Protein AF-A0A0G1WUD0-F1 (afdb_monomer_lite)

Radius of gyration: 15.45 Å; chains: 1; bounding box: 36×44×41 Å

Sequence (108 aa):
MLGANVSVGIAQIKIETANDLTKKDFYNPNPDDKKLPFKRMSSDNRSYLYSYLVKPKHNISFAGAFIRHVIDFWSSHIDLNERLEIIATLYHIGYGIPKKNPESDKRV

pLDDT: mean 81.91, std 16.45, range [42.09, 97.31]

Structure (mmCIF, N/CA/C/O backbone):
data_AF-A0A0G1WUD0-F1
#
_entry.id   AF-A0A0G1WUD0-F1
#
loop_
_atom_site.group_PDB
_atom_site.id
_atom_site.type_symbol
_atom_site.label_atom_id
_atom_site.label_alt_id
_atom_site.label_comp_id
_atom_site.label_asym_id
_atom_site.label_entity_id
_atom_site.label_seq_id
_atom_site.pdbx_PDB_ins_code
_atom_site.Cartn_x
_atom_site.Cartn_y
_atom_site.Cartn_z
_atom_site.occupancy
_atom_site.B_iso_or_equiv
_atom_site.auth_seq_id
_atom_site.auth_comp_id
_atom_site.auth_asym_id
_atom_site.auth_atom_id
_atom_site.pdbx_PDB_model_num
ATOM 1 N N . MET A 1 1 ? 6.722 -13.261 -14.429 1.00 52.09 1 MET A N 1
ATOM 2 C CA . MET A 1 1 ? 5.749 -12.988 -13.341 1.00 52.09 1 MET A CA 1
ATOM 3 C C . MET A 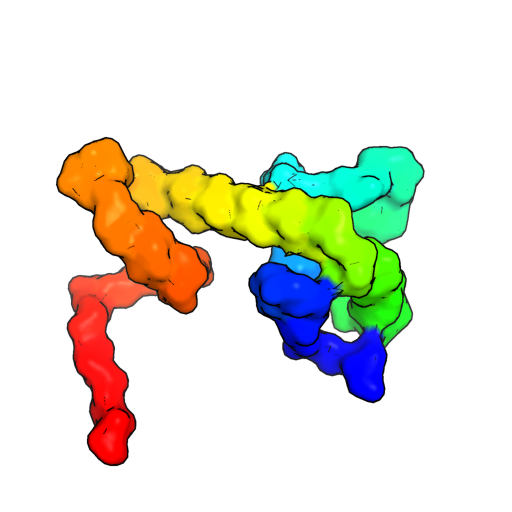1 1 ? 5.428 -11.495 -13.124 1.00 52.09 1 MET A C 1
ATOM 5 O O . MET A 1 1 ? 4.627 -11.197 -12.253 1.00 52.09 1 MET A O 1
ATOM 9 N N . LEU A 1 2 ? 5.936 -10.550 -13.935 1.00 54.34 2 LEU A N 1
ATOM 10 C CA . LEU A 1 2 ? 5.742 -9.095 -13.737 1.00 54.34 2 LEU A CA 1
ATOM 11 C C . LEU A 1 2 ? 4.381 -8.514 -14.208 1.00 54.34 2 LEU A C 1
ATOM 13 O O . LEU A 1 2 ? 4.143 -7.320 -14.066 1.00 54.34 2 LEU A O 1
ATOM 17 N N . GLY A 1 3 ? 3.470 -9.342 -14.735 1.00 56.72 3 GLY A N 1
ATOM 18 C CA . GLY A 1 3 ? 2.162 -8.898 -15.252 1.00 56.72 3 GLY A CA 1
ATOM 19 C C . GLY A 1 3 ? 0.951 -9.193 -14.356 1.00 56.72 3 GLY A C 1
ATOM 20 O O . GLY A 1 3 ? -0.143 -8.709 -14.643 1.00 56.72 3 GLY A O 1
ATOM 21 N N . ALA A 1 4 ? 1.121 -9.969 -13.281 1.00 70.94 4 ALA A N 1
ATOM 22 C CA . ALA A 1 4 ? 0.035 -10.400 -12.397 1.00 70.94 4 ALA A CA 1
ATOM 23 C C . ALA A 1 4 ? -0.006 -9.580 -11.094 1.00 70.94 4 ALA A C 1
ATOM 25 O O . ALA A 1 4 ? 1.003 -9.016 -10.673 1.00 70.94 4 ALA A O 1
ATOM 26 N N . ASN A 1 5 ? -1.173 -9.513 -10.443 1.00 82.94 5 ASN A N 1
ATOM 27 C CA . ASN A 1 5 ? -1.298 -8.931 -9.104 1.00 82.94 5 ASN A CA 1
ATOM 28 C C . ASN A 1 5 ? -0.701 -9.891 -8.060 1.00 82.94 5 ASN A C 1
ATOM 30 O O . ASN A 1 5 ? -1.396 -10.757 -7.532 1.00 82.94 5 ASN A O 1
ATOM 34 N N . VAL A 1 6 ? 0.600 -9.761 -7.814 1.00 87.38 6 VAL A N 1
ATOM 35 C CA . VAL A 1 6 ? 1.367 -10.609 -6.890 1.00 87.38 6 VAL A CA 1
ATOM 36 C C . VAL A 1 6 ? 1.679 -9.878 -5.586 1.00 87.38 6 VAL A C 1
ATOM 38 O O . VAL A 1 6 ? 1.716 -8.646 -5.555 1.00 87.38 6 VAL A O 1
ATOM 41 N N . SER A 1 7 ? 1.932 -10.644 -4.525 1.00 91.69 7 SER A N 1
ATOM 42 C CA . SER A 1 7 ? 2.519 -10.151 -3.276 1.00 91.69 7 SER A CA 1
ATOM 43 C C . SER A 1 7 ? 4.032 -10.006 -3.421 1.00 91.69 7 SER A C 1
ATOM 45 O O . SER A 1 7 ? 4.696 -10.882 -3.974 1.00 91.69 7 SER A O 1
ATOM 47 N N . VAL A 1 8 ? 4.580 -8.884 -2.955 1.00 91.94 8 VAL A N 1
ATOM 48 C CA . VAL A 1 8 ? 5.984 -8.508 -3.172 1.00 91.94 8 VAL A CA 1
ATOM 49 C C . VAL A 1 8 ? 6.650 -8.155 -1.845 1.00 91.94 8 VAL A C 1
ATOM 51 O O . VAL A 1 8 ? 6.045 -7.510 -0.987 1.00 91.94 8 VAL A O 1
ATOM 54 N N . GLY A 1 9 ? 7.925 -8.523 -1.712 1.00 90.81 9 GLY A N 1
ATOM 55 C CA . GLY A 1 9 ? 8.795 -8.109 -0.611 1.00 90.81 9 GLY A CA 1
ATOM 56 C C . GLY A 1 9 ? 8.521 -8.814 0.720 1.00 90.81 9 GLY A C 1
ATOM 57 O O . GLY A 1 9 ? 7.785 -9.796 0.796 1.00 90.81 9 GLY A O 1
ATOM 58 N N . ILE A 1 10 ? 9.160 -8.309 1.775 1.00 90.44 10 ILE A N 1
ATOM 59 C CA . ILE A 1 10 ? 9.200 -8.937 3.105 1.00 90.44 10 ILE A CA 1
ATOM 60 C C . ILE A 1 10 ? 7.807 -8.983 3.747 1.00 90.44 10 ILE A C 1
ATOM 62 O O . ILE A 1 10 ? 7.422 -9.999 4.311 1.00 90.44 10 ILE A O 1
ATOM 66 N N . ALA A 1 11 ? 7.031 -7.910 3.610 1.00 91.75 11 ALA A N 1
ATOM 67 C CA . ALA A 1 11 ? 5.681 -7.796 4.149 1.00 91.75 11 ALA A CA 1
ATOM 68 C C . ALA A 1 11 ? 4.590 -8.320 3.195 1.00 91.75 11 ALA A C 1
ATOM 70 O O . ALA A 1 11 ? 3.406 -8.171 3.485 1.00 91.75 11 ALA A O 1
ATOM 71 N N . GLN A 1 12 ? 4.968 -8.922 2.057 1.00 92.31 12 GLN A N 1
ATOM 72 C CA . GLN A 1 12 ? 4.043 -9.574 1.117 1.00 92.31 12 GLN A CA 1
ATOM 73 C C . GLN A 1 12 ? 2.893 -8.671 0.618 1.00 92.31 12 GLN A C 1
ATOM 75 O O . GLN A 1 12 ? 1.761 -9.119 0.414 1.00 92.31 12 GLN A O 1
ATOM 80 N N . ILE A 1 13 ? 3.182 -7.394 0.356 1.00 93.75 13 ILE A N 1
ATOM 81 C CA . ILE A 1 13 ? 2.190 -6.416 -0.112 1.00 93.75 13 ILE A CA 1
ATOM 82 C C . ILE A 1 13 ? 1.815 -6.680 -1.573 1.00 93.75 13 ILE A C 1
ATOM 84 O O . ILE A 1 13 ? 2.689 -6.757 -2.439 1.00 93.75 13 ILE A O 1
ATOM 88 N N . LYS A 1 14 ? 0.510 -6.782 -1.861 1.00 94.25 14 LYS A N 1
ATOM 89 C CA . LYS A 1 14 ? 0.003 -6.885 -3.237 1.00 94.25 14 LYS A CA 1
ATOM 90 C C . LYS A 1 14 ? 0.207 -5.573 -3.990 1.00 94.25 14 LYS A C 1
ATOM 92 O O . LYS A 1 14 ? -0.050 -4.496 -3.451 1.00 94.25 14 LYS A O 1
ATOM 97 N N . ILE A 1 15 ? 0.585 -5.661 -5.265 1.00 94.69 15 ILE A N 1
ATOM 98 C CA . ILE A 1 15 ? 0.806 -4.480 -6.117 1.00 94.69 15 ILE A CA 1
ATOM 99 C C . ILE A 1 15 ? -0.449 -3.595 -6.193 1.00 94.69 15 ILE A C 1
ATOM 101 O O . ILE A 1 15 ? -0.355 -2.370 -6.122 1.00 94.69 15 ILE A O 1
ATOM 105 N N . GLU A 1 16 ? -1.634 -4.197 -6.314 1.00 94.25 16 GLU A N 1
ATOM 106 C CA . GLU A 1 16 ? -2.887 -3.430 -6.364 1.00 94.25 16 GLU A CA 1
ATOM 107 C C . GLU A 1 16 ? -3.216 -2.763 -5.027 1.00 94.25 16 GLU A C 1
ATOM 109 O O . GLU A 1 16 ? -3.654 -1.615 -5.026 1.00 94.25 16 GLU A O 1
ATOM 114 N N . THR A 1 17 ? -2.923 -3.424 -3.901 1.00 94.62 17 THR A N 1
ATOM 115 C CA . THR A 1 17 ? -3.057 -2.827 -2.565 1.00 94.62 17 THR A CA 1
ATOM 116 C C . THR A 1 17 ? -2.153 -1.607 -2.421 1.00 94.62 17 THR A C 1
ATOM 118 O O . THR A 1 17 ? -2.607 -0.580 -1.933 1.00 94.62 17 THR A O 1
ATOM 121 N N . ALA A 1 18 ? -0.904 -1.676 -2.889 1.00 95.44 18 ALA A N 1
ATOM 122 C CA . ALA A 1 18 ? 0.007 -0.533 -2.855 1.00 95.44 18 ALA A CA 1
ATOM 123 C C . ALA A 1 18 ? -0.542 0.661 -3.651 1.00 95.44 18 ALA A C 1
ATOM 125 O O . ALA A 1 18 ? -0.578 1.776 -3.140 1.00 95.44 18 ALA A O 1
ATOM 126 N N . ASN A 1 19 ? -1.040 0.421 -4.869 1.00 96.19 19 ASN A N 1
ATOM 127 C CA . ASN A 1 19 ? -1.664 1.474 -5.672 1.00 96.19 19 ASN A CA 1
ATOM 128 C C . ASN A 1 19 ? -2.888 2.086 -4.973 1.00 96.19 19 ASN A C 1
ATOM 130 O O . ASN A 1 19 ? -3.077 3.297 -5.019 1.00 96.19 19 ASN A O 1
ATOM 134 N N . ASP A 1 20 ? -3.721 1.259 -4.337 1.00 95.31 20 ASP A N 1
ATOM 135 C CA . ASP A 1 20 ? -4.922 1.712 -3.632 1.00 95.31 20 ASP A CA 1
ATOM 136 C C . ASP A 1 20 ? -4.586 2.552 -2.391 1.00 95.31 20 ASP A C 1
ATOM 138 O O . ASP A 1 20 ? -5.186 3.601 -2.167 1.00 95.31 20 ASP A O 1
ATOM 142 N N . LEU A 1 21 ? -3.555 2.163 -1.637 1.00 96.12 21 LEU A N 1
ATOM 143 C CA . LEU A 1 21 ? -3.042 2.952 -0.513 1.00 96.12 21 LEU A CA 1
ATOM 144 C C . LEU A 1 21 ? -2.476 4.301 -0.966 1.00 96.12 21 LEU A C 1
ATOM 146 O O . LEU A 1 21 ? -2.680 5.302 -0.282 1.00 96.12 21 LEU A O 1
ATOM 150 N N . THR A 1 22 ? -1.811 4.349 -2.123 1.00 95.56 22 THR A N 1
ATOM 151 C CA . THR A 1 22 ? -1.350 5.613 -2.709 1.00 95.56 22 THR A CA 1
ATOM 152 C C . THR A 1 22 ? -2.513 6.475 -3.201 1.00 95.56 22 THR A C 1
ATOM 154 O O . THR A 1 22 ? -2.464 7.684 -3.031 1.00 95.56 22 THR A O 1
ATOM 157 N N . LYS A 1 23 ? -3.593 5.890 -3.746 1.00 95.12 23 LYS A N 1
ATOM 158 C CA . LYS A 1 23 ? -4.817 6.638 -4.113 1.00 95.12 23 LYS A CA 1
ATOM 159 C C . LYS A 1 23 ? -5.525 7.267 -2.925 1.00 95.12 23 LYS A C 1
ATOM 161 O O . LYS A 1 23 ? -6.165 8.298 -3.080 1.00 95.12 23 LYS A O 1
ATOM 166 N N . LYS A 1 24 ? -5.469 6.596 -1.781 1.00 94.25 24 LYS A N 1
ATOM 167 C CA . LYS A 1 24 ? -6.117 7.006 -0.537 1.00 94.25 24 LYS A CA 1
ATOM 168 C C . LYS A 1 24 ? -5.204 7.875 0.342 1.00 94.25 24 LYS A C 1
ATOM 170 O O . LYS A 1 24 ? -5.511 8.055 1.513 1.00 94.25 24 LYS A O 1
ATOM 175 N N . ASP A 1 25 ? -4.072 8.344 -0.191 1.00 94.38 25 ASP A N 1
ATOM 176 C CA . ASP A 1 25 ? -3.078 9.176 0.502 1.00 94.38 25 ASP A CA 1
ATOM 177 C C . ASP A 1 25 ? -2.513 8.582 1.810 1.00 94.38 25 ASP A C 1
ATOM 179 O O . ASP A 1 25 ? -1.964 9.293 2.650 1.00 94.38 25 ASP A O 1
ATOM 183 N N . PHE A 1 26 ? -2.561 7.253 1.977 1.00 95.50 26 PHE A N 1
ATOM 184 C CA . PHE A 1 26 ? -1.937 6.595 3.132 1.00 95.50 26 PHE A CA 1
ATOM 185 C C . PHE A 1 26 ? -0.414 6.530 3.000 1.00 95.50 26 PHE A C 1
ATOM 187 O O . PHE A 1 26 ? 0.296 6.622 4.003 1.00 95.50 26 PHE A O 1
ATOM 194 N N . TYR A 1 27 ? 0.097 6.340 1.778 1.00 96.81 27 TYR A N 1
ATOM 195 C CA . TYR A 1 27 ? 1.532 6.357 1.492 1.00 96.81 27 TYR A CA 1
ATOM 196 C C . TYR A 1 27 ? 1.827 6.538 -0.002 1.00 96.81 27 TYR A C 1
ATOM 198 O O . TYR A 1 27 ? 1.352 5.765 -0.839 1.00 96.81 27 TYR A O 1
ATOM 206 N N . ASN A 1 28 ? 2.682 7.513 -0.325 1.00 95.75 28 ASN A N 1
ATOM 207 C CA . ASN A 1 28 ? 3.271 7.685 -1.650 1.00 95.75 28 ASN A CA 1
ATOM 208 C C . ASN A 1 28 ? 4.801 7.502 -1.555 1.00 95.75 28 ASN A C 1
ATOM 210 O O . ASN A 1 28 ? 5.459 8.283 -0.863 1.00 95.75 28 ASN A O 1
ATOM 2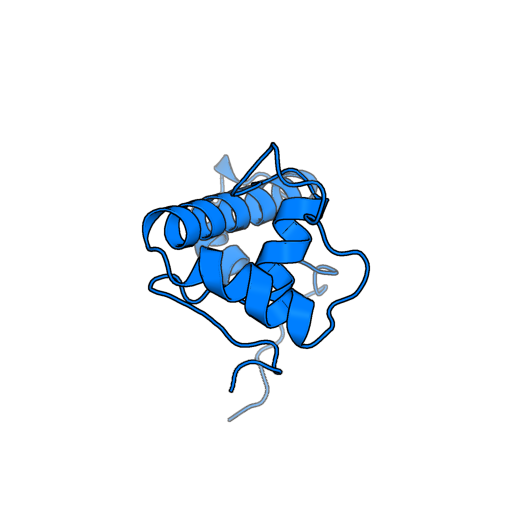14 N N . PRO A 1 29 ? 5.395 6.490 -2.223 1.00 94.56 29 PRO A N 1
ATOM 215 C CA . PRO A 1 29 ? 6.835 6.250 -2.159 1.00 94.56 29 PRO A CA 1
ATOM 216 C C . PRO A 1 29 ? 7.664 7.347 -2.844 1.00 94.56 29 PRO A C 1
ATOM 218 O O . PRO A 1 29 ? 8.864 7.436 -2.573 1.00 94.56 29 PRO A O 1
ATOM 221 N N . ASN A 1 30 ? 7.049 8.154 -3.716 1.00 94.06 30 ASN A N 1
ATOM 222 C CA . ASN A 1 30 ? 7.667 9.313 -4.350 1.00 94.06 30 ASN A CA 1
ATOM 223 C C . ASN A 1 30 ? 6.629 10.434 -4.592 1.00 94.06 30 ASN A C 1
ATOM 225 O O . ASN A 1 30 ? 5.936 10.406 -5.608 1.00 94.06 30 ASN A O 1
ATOM 229 N N . PRO A 1 31 ? 6.526 11.431 -3.695 1.00 90.25 31 PRO A N 1
ATOM 230 C CA . PRO A 1 31 ? 5.582 12.545 -3.827 1.00 90.25 31 PRO A CA 1
ATOM 231 C C . PRO A 1 31 ? 5.736 13.369 -5.112 1.00 90.25 31 PRO A C 1
ATOM 233 O O . PRO A 1 31 ? 4.753 13.919 -5.601 1.00 90.25 31 PRO A O 1
ATOM 236 N N . ASP A 1 32 ? 6.942 13.419 -5.681 1.00 92.38 32 ASP A N 1
ATOM 237 C CA . ASP A 1 32 ? 7.229 14.176 -6.904 1.00 92.38 32 ASP A CA 1
ATOM 238 C C . ASP A 1 32 ? 6.875 13.397 -8.185 1.00 92.38 32 ASP A C 1
ATOM 240 O O . ASP A 1 32 ? 6.905 13.941 -9.295 1.00 92.38 32 ASP A O 1
ATOM 244 N N . ASP A 1 33 ? 6.542 12.108 -8.062 1.00 88.81 33 ASP A N 1
ATOM 245 C CA . ASP A 1 33 ? 6.186 11.265 -9.195 1.00 88.81 33 ASP A CA 1
ATOM 246 C C . ASP A 1 33 ? 4.722 11.439 -9.606 1.00 88.81 33 ASP A C 1
ATOM 248 O O . ASP A 1 33 ? 3.797 10.928 -8.979 1.00 88.81 33 ASP A O 1
ATOM 252 N N . LYS A 1 34 ? 4.523 12.089 -10.754 1.00 88.50 34 LYS A N 1
ATOM 253 C CA . LYS A 1 34 ? 3.201 12.311 -11.356 1.00 88.50 34 LYS A CA 1
ATOM 254 C C . LYS A 1 34 ? 2.563 11.047 -11.945 1.00 88.50 34 LYS A C 1
ATOM 256 O O . LYS A 1 34 ? 1.423 11.114 -12.406 1.00 88.50 34 LYS A O 1
ATOM 261 N N . LYS A 1 35 ? 3.280 9.917 -12.010 1.00 89.06 35 LYS A N 1
ATOM 262 C CA . LYS A 1 35 ? 2.726 8.642 -12.501 1.00 89.06 35 LYS A CA 1
ATOM 263 C C . LYS A 1 35 ? 1.870 7.942 -11.451 1.00 89.06 35 LYS A C 1
ATOM 265 O O . LYS A 1 35 ? 0.962 7.195 -11.821 1.00 89.06 35 LYS A O 1
ATOM 270 N N . LEU A 1 36 ? 2.151 8.173 -10.171 1.00 89.81 36 LEU A N 1
ATOM 271 C CA . LEU A 1 36 ? 1.408 7.602 -9.060 1.00 89.81 36 LEU A CA 1
ATOM 272 C C . LEU A 1 36 ? 0.352 8.594 -8.543 1.00 89.81 36 LEU A C 1
ATOM 274 O O . LEU A 1 36 ? 0.615 9.792 -8.481 1.00 89.81 36 LEU A O 1
ATOM 278 N N . PRO A 1 37 ? -0.833 8.112 -8.138 1.00 93.88 37 PRO A N 1
ATOM 279 C CA . PRO A 1 37 ? -1.330 6.744 -8.283 1.00 93.88 37 PRO A CA 1
ATOM 280 C C . PRO A 1 37 ? -1.826 6.425 -9.707 1.00 93.88 37 PRO A C 1
ATOM 282 O O . PRO A 1 37 ? -2.358 7.275 -10.423 1.00 93.88 37 PRO A O 1
ATOM 285 N N . PHE A 1 38 ? -1.778 5.150 -10.102 1.00 94.12 38 PHE A N 1
A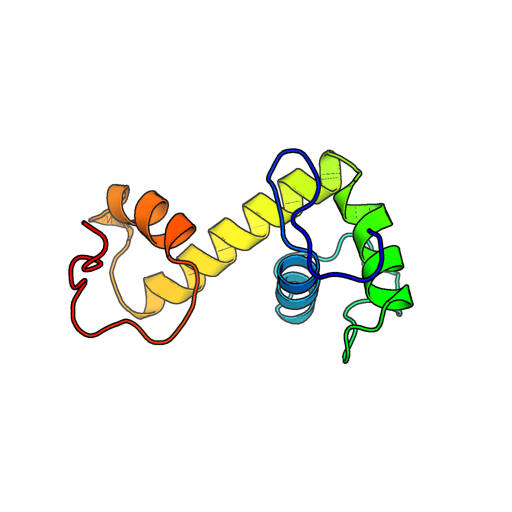TOM 286 C CA . PHE A 1 38 ? -2.288 4.720 -11.405 1.00 94.12 38 PHE A CA 1
ATOM 287 C C . PHE A 1 38 ? -3.809 4.545 -11.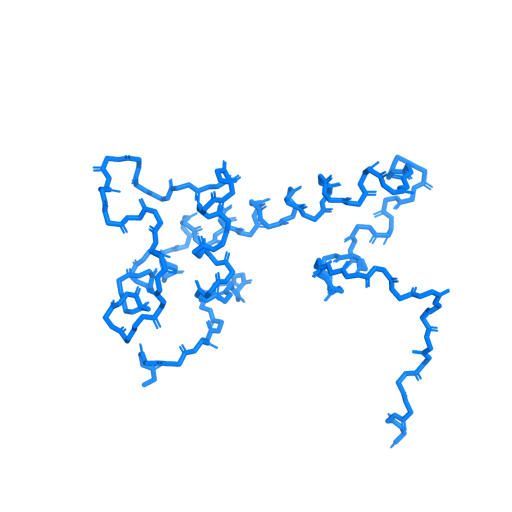396 1.00 94.12 38 PHE A C 1
ATOM 289 O O . PHE A 1 38 ? -4.355 3.750 -10.625 1.00 94.12 38 PHE A O 1
ATOM 296 N N . LYS A 1 39 ? -4.518 5.195 -12.331 1.00 91.19 39 LYS A N 1
ATOM 297 C CA . LYS A 1 39 ? -5.973 5.000 -12.505 1.00 91.19 39 LYS A CA 1
ATOM 298 C C . LYS A 1 39 ? -6.320 3.539 -12.818 1.00 91.19 39 LYS A C 1
ATOM 300 O O . LYS A 1 39 ? -7.143 2.954 -12.115 1.00 91.19 39 LYS A O 1
ATOM 305 N N . ARG A 1 40 ? -5.642 2.938 -13.805 1.00 89.88 40 ARG A N 1
ATOM 306 C CA . ARG A 1 40 ? -5.795 1.532 -14.224 1.00 89.88 40 ARG A CA 1
ATOM 307 C C . ARG A 1 40 ? -4.481 0.772 -14.065 1.00 89.88 40 ARG A C 1
ATOM 309 O O . ARG A 1 40 ? -3.418 1.299 -14.377 1.00 89.88 40 ARG A O 1
ATOM 316 N N . MET A 1 41 ? -4.561 -0.487 -13.647 1.00 91.56 41 MET A N 1
ATOM 317 C CA . MET A 1 41 ? -3.396 -1.360 -13.498 1.00 91.56 41 MET A CA 1
ATOM 318 C C . MET A 1 41 ? -3.117 -2.131 -14.796 1.00 91.56 41 MET A C 1
ATOM 320 O O . MET A 1 41 ? -3.710 -3.183 -15.049 1.00 91.56 41 MET A O 1
ATOM 324 N N . SER A 1 42 ? -2.226 -1.594 -15.634 1.00 92.62 42 SER A N 1
ATOM 325 C CA . SER A 1 42 ? -1.608 -2.305 -16.765 1.00 92.62 42 SER A CA 1
ATOM 326 C C . SER A 1 42 ? -0.389 -3.120 -16.304 1.00 92.62 42 SER A C 1
ATOM 328 O O . SER A 1 42 ? 0.043 -3.001 -15.157 1.00 92.62 42 SER A O 1
ATOM 330 N N . SER A 1 43 ? 0.174 -3.956 -17.182 1.00 91.44 43 SER A N 1
ATOM 331 C CA . SER A 1 43 ? 1.419 -4.688 -16.888 1.00 91.44 43 SER A CA 1
ATOM 332 C C . SER A 1 43 ? 2.591 -3.740 -16.595 1.00 91.44 43 SER A C 1
ATOM 334 O O . SER A 1 43 ? 3.343 -3.961 -15.644 1.00 91.44 43 SER A O 1
ATOM 336 N N . ASP A 1 44 ? 2.699 -2.642 -17.344 1.00 91.94 44 ASP A N 1
ATOM 337 C CA . ASP A 1 44 ? 3.757 -1.643 -17.150 1.00 91.94 44 ASP A CA 1
ATOM 338 C C . ASP A 1 44 ? 3.599 -0.916 -15.816 1.00 91.94 44 ASP A C 1
ATOM 340 O O . ASP A 1 44 ? 4.561 -0.770 -15.066 1.00 91.94 44 ASP A O 1
ATOM 344 N N . ASN A 1 45 ? 2.366 -0.548 -15.457 1.00 93.88 45 ASN A N 1
ATOM 345 C CA . ASN A 1 45 ? 2.070 0.094 -14.176 1.00 93.88 45 ASN A CA 1
ATOM 346 C C . ASN A 1 45 ? 2.360 -0.849 -12.998 1.00 93.88 45 ASN A C 1
ATOM 348 O O . ASN A 1 45 ? 2.890 -0.419 -11.973 1.00 93.88 45 ASN A O 1
ATOM 352 N N . ARG A 1 46 ? 2.063 -2.152 -13.149 1.00 93.38 46 ARG A N 1
ATOM 353 C CA . ARG A 1 46 ? 2.429 -3.172 -12.153 1.00 93.38 46 ARG A CA 1
ATOM 354 C C . ARG A 1 46 ? 3.942 -3.281 -12.000 1.00 93.38 46 ARG A C 1
ATOM 356 O O . ARG A 1 46 ? 4.433 -3.267 -10.876 1.00 93.38 46 ARG A O 1
ATOM 363 N N . SER A 1 47 ? 4.669 -3.331 -13.112 1.00 92.88 47 SER A N 1
ATOM 364 C CA . SER A 1 47 ? 6.136 -3.386 -13.115 1.00 92.88 47 SER A CA 1
ATOM 365 C C . SER A 1 47 ? 6.757 -2.129 -12.497 1.00 92.88 47 SER A C 1
ATOM 367 O O . SER A 1 47 ? 7.736 -2.214 -11.757 1.00 92.88 47 SER A O 1
ATOM 369 N N . TYR A 1 48 ? 6.153 -0.963 -12.732 1.00 94.56 48 TYR A N 1
ATOM 370 C CA . TYR A 1 48 ? 6.586 0.298 -12.141 1.00 94.56 48 TYR A CA 1
ATOM 371 C C . TYR A 1 48 ? 6.440 0.291 -10.614 1.00 94.56 48 TYR A C 1
ATOM 373 O O . TYR A 1 48 ? 7.415 0.525 -9.900 1.00 94.56 48 TYR A O 1
ATOM 381 N N . LEU A 1 49 ? 5.262 -0.068 -10.092 1.00 93.81 49 LEU A N 1
ATOM 382 C CA . LEU A 1 49 ? 5.040 -0.196 -8.645 1.00 93.81 49 LEU A CA 1
ATOM 383 C C . LEU A 1 49 ? 5.900 -1.293 -8.007 1.00 93.81 49 LEU A C 1
ATOM 385 O O . LEU A 1 49 ? 6.402 -1.113 -6.897 1.00 93.81 49 LEU A O 1
ATOM 389 N N . TYR A 1 50 ? 6.124 -2.402 -8.715 1.00 94.81 50 TYR A N 1
ATOM 390 C CA . TYR A 1 50 ? 7.009 -3.477 -8.264 1.00 94.81 50 TYR A CA 1
ATOM 391 C C . TYR A 1 50 ? 8.415 -2.956 -7.920 1.00 94.81 50 TYR A C 1
ATOM 393 O O . TYR A 1 50 ? 8.990 -3.361 -6.909 1.00 94.81 50 TYR A O 1
ATOM 401 N N . SER A 1 51 ? 8.942 -2.001 -8.698 1.00 95.06 51 SER A N 1
ATOM 402 C CA . SER A 1 51 ? 10.265 -1.400 -8.456 1.00 95.06 51 SER A CA 1
ATOM 403 C C . SER A 1 51 ? 10.378 -0.654 -7.117 1.00 95.06 51 SER A C 1
ATOM 405 O O . SER A 1 51 ? 11.469 -0.559 -6.548 1.00 95.06 51 SER A O 1
ATOM 407 N N . TYR A 1 52 ? 9.257 -0.165 -6.579 1.00 95.38 52 TYR A N 1
ATOM 408 C CA . TYR A 1 52 ? 9.193 0.387 -5.228 1.00 95.38 52 TYR A CA 1
ATOM 409 C C . TYR A 1 52 ? 9.027 -0.721 -4.193 1.00 95.38 52 TYR A C 1
ATOM 411 O O . TYR A 1 52 ? 9.757 -0.743 -3.207 1.00 95.38 52 TYR A O 1
ATOM 419 N N . LEU A 1 53 ? 8.112 -1.665 -4.428 1.00 94.81 53 LEU A N 1
ATOM 420 C CA . LEU A 1 53 ? 7.770 -2.712 -3.462 1.00 94.81 53 LEU A CA 1
ATOM 421 C C . LEU A 1 53 ? 8.891 -3.716 -3.191 1.00 94.81 53 LEU A C 1
ATOM 423 O O . LEU A 1 53 ? 8.915 -4.296 -2.109 1.00 94.81 53 LEU A O 1
ATOM 427 N N . VAL A 1 54 ? 9.818 -3.916 -4.130 1.00 96.12 54 VAL A N 1
ATOM 428 C CA . VAL A 1 54 ? 10.998 -4.766 -3.908 1.00 96.12 54 VAL A CA 1
ATOM 429 C C . VAL A 1 54 ? 11.973 -4.148 -2.897 1.00 96.12 54 VAL A C 1
ATOM 431 O O . VAL A 1 54 ? 12.748 -4.861 -2.265 1.00 96.12 54 VAL A O 1
ATOM 434 N N . LYS A 1 55 ? 11.938 -2.821 -2.710 1.00 96.94 55 LYS A N 1
ATOM 435 C CA . LYS A 1 55 ? 12.821 -2.117 -1.775 1.00 96.94 55 LYS A CA 1
ATOM 436 C C . LYS A 1 55 ? 12.260 -2.248 -0.350 1.00 96.94 55 LYS A C 1
ATOM 438 O O . LYS A 1 55 ? 11.152 -1.761 -0.106 1.00 96.94 55 LYS A O 1
ATOM 443 N N . PRO A 1 56 ? 13.020 -2.801 0.618 1.00 95.94 56 PRO A N 1
ATOM 444 C CA . PRO A 1 56 ? 12.530 -3.040 1.980 1.00 95.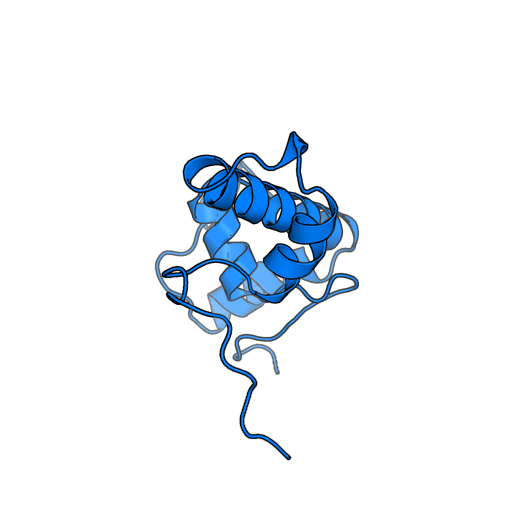94 56 PRO A CA 1
ATOM 445 C C . PRO A 1 56 ? 11.929 -1.804 2.656 1.00 95.94 56 PRO A C 1
ATOM 447 O O . PRO A 1 56 ? 10.860 -1.898 3.251 1.00 95.94 56 PRO A O 1
ATOM 450 N N . LYS A 1 57 ? 12.563 -0.633 2.487 1.00 96.38 57 LYS A N 1
ATOM 451 C CA . LYS A 1 57 ? 12.080 0.649 3.026 1.00 96.38 57 LYS A CA 1
ATOM 452 C C . LYS A 1 57 ? 10.622 0.914 2.642 1.00 96.38 57 LYS A C 1
ATOM 454 O O . LYS A 1 57 ? 9.791 1.130 3.514 1.00 96.38 57 LYS A O 1
ATOM 459 N N . HIS A 1 58 ? 10.309 0.875 1.347 1.00 97.06 58 HIS A N 1
ATOM 460 C CA . HIS A 1 58 ? 8.954 1.148 0.873 1.00 97.06 58 HIS A CA 1
ATOM 461 C C . HIS A 1 58 ? 8.003 0.006 1.215 1.00 97.06 58 HIS A C 1
ATOM 463 O O . HIS A 1 58 ? 6.866 0.266 1.582 1.00 97.06 58 HIS A O 1
ATOM 469 N N . ASN A 1 59 ? 8.458 -1.246 1.136 1.00 96.88 59 ASN A N 1
ATOM 470 C CA . ASN A 1 59 ? 7.631 -2.405 1.456 1.00 96.88 59 ASN A CA 1
ATOM 471 C C . ASN A 1 59 ? 7.100 -2.362 2.901 1.00 96.88 59 ASN A C 1
ATOM 473 O O . ASN A 1 59 ? 5.906 -2.544 3.127 1.00 96.88 59 ASN A O 1
ATOM 477 N N . ILE A 1 60 ? 7.973 -2.034 3.859 1.00 96.00 60 ILE A N 1
ATOM 478 C CA . ILE A 1 60 ? 7.615 -1.876 5.274 1.00 96.00 60 ILE A CA 1
ATOM 479 C C . ILE A 1 60 ? 6.696 -0.665 5.468 1.00 96.00 60 ILE A C 1
ATOM 481 O O . ILE A 1 60 ? 5.693 -0.763 6.172 1.00 96.00 60 ILE A O 1
ATOM 485 N N . SER A 1 61 ? 6.981 0.467 4.815 1.00 97.31 61 SER A N 1
ATOM 486 C CA . SER A 1 61 ? 6.102 1.641 4.887 1.00 97.31 61 SER A CA 1
ATOM 487 C C . SER A 1 61 ? 4.705 1.366 4.323 1.00 97.31 61 SER A C 1
ATOM 489 O O . SER A 1 61 ? 3.722 1.779 4.929 1.00 97.31 61 SER A O 1
ATOM 491 N N . PHE A 1 62 ? 4.591 0.622 3.219 1.00 96.69 62 PHE A N 1
ATOM 492 C CA . PHE A 1 62 ? 3.300 0.187 2.683 1.00 96.69 62 PHE A CA 1
ATOM 493 C C . PHE A 1 62 ? 2.556 -0.746 3.642 1.00 96.69 62 PHE A C 1
ATOM 495 O O . PHE A 1 62 ? 1.337 -0.647 3.745 1.00 96.69 62 PHE A O 1
ATOM 502 N N . ALA A 1 63 ? 3.258 -1.615 4.371 1.00 94.50 63 ALA A N 1
ATOM 503 C CA . ALA A 1 63 ? 2.637 -2.445 5.401 1.00 94.50 63 ALA A CA 1
ATOM 504 C C . ALA A 1 63 ? 2.074 -1.598 6.551 1.00 94.50 63 ALA A C 1
ATOM 506 O O . ALA A 1 63 ? 0.920 -1.774 6.934 1.00 94.50 63 ALA A O 1
ATOM 507 N N . GLY A 1 64 ? 2.839 -0.619 7.043 1.00 94.56 64 GLY A N 1
ATOM 508 C CA . GLY A 1 64 ? 2.354 0.334 8.047 1.00 94.56 64 GLY A CA 1
ATOM 509 C C . GLY A 1 64 ? 1.155 1.148 7.551 1.00 94.56 64 GLY A C 1
ATOM 510 O O . GLY A 1 64 ? 0.168 1.303 8.267 1.00 94.56 64 GLY A O 1
ATOM 511 N N . ALA A 1 65 ? 1.199 1.598 6.296 1.00 96.25 65 ALA A N 1
ATOM 512 C CA . ALA A 1 65 ? 0.096 2.292 5.639 1.00 96.25 65 ALA A CA 1
ATOM 513 C C . ALA A 1 65 ? -1.160 1.414 5.527 1.00 96.25 65 ALA A C 1
ATOM 515 O O . ALA A 1 65 ? -2.266 1.891 5.762 1.00 96.25 65 ALA A O 1
ATOM 516 N N . PHE A 1 66 ? -0.995 0.125 5.221 1.00 93.88 66 PHE A N 1
ATOM 517 C CA . PHE A 1 66 ? -2.094 -0.836 5.183 1.00 93.88 66 PHE A CA 1
ATOM 518 C C . PHE A 1 66 ? -2.703 -1.063 6.570 1.00 93.88 66 PHE A C 1
ATOM 520 O O . PHE A 1 66 ? -3.922 -1.007 6.702 1.00 93.88 66 PHE A O 1
ATOM 527 N N . ILE A 1 67 ? -1.881 -1.246 7.610 1.00 89.69 67 ILE A N 1
ATOM 528 C CA . ILE A 1 67 ? -2.355 -1.371 9.000 1.00 89.69 67 ILE A CA 1
ATOM 529 C C . ILE A 1 67 ? -3.155 -0.132 9.398 1.00 89.69 67 ILE A C 1
ATOM 531 O O . ILE A 1 67 ? -4.271 -0.257 9.896 1.00 89.69 67 ILE A O 1
ATOM 535 N N . ARG A 1 68 ? -2.617 1.063 9.130 1.00 90.50 68 ARG A N 1
ATOM 536 C CA . ARG A 1 68 ? -3.318 2.321 9.395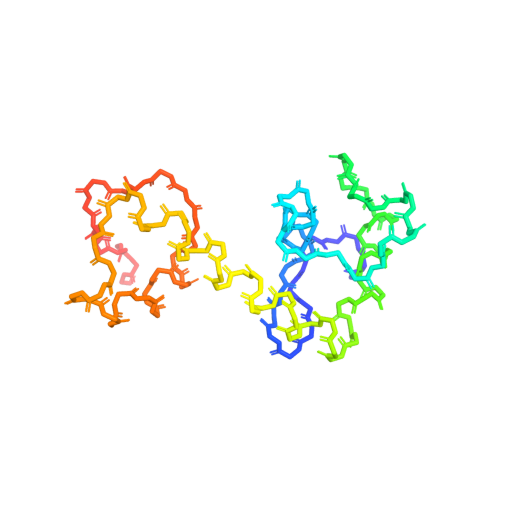 1.00 90.50 68 ARG A CA 1
ATOM 537 C C . ARG A 1 68 ? -4.643 2.391 8.638 1.00 90.50 68 ARG A C 1
ATOM 539 O O . ARG A 1 68 ? -5.650 2.740 9.233 1.00 90.50 68 ARG A O 1
ATOM 546 N N . HIS A 1 69 ? -4.663 2.004 7.364 1.00 91.81 69 HIS A N 1
ATOM 547 C CA . HIS A 1 69 ? -5.893 1.976 6.577 1.00 91.81 69 HIS A CA 1
ATOM 548 C C . HIS A 1 69 ? -6.953 1.037 7.168 1.00 91.81 69 HIS A C 1
ATOM 550 O O . HIS A 1 69 ? -8.129 1.392 7.208 1.00 91.81 69 HIS A O 1
ATOM 556 N N . VAL A 1 70 ? -6.545 -0.138 7.653 1.00 87.75 70 VAL A N 1
ATOM 557 C CA . VAL A 1 70 ? -7.434 -1.087 8.339 1.00 87.75 70 VAL A CA 1
ATOM 558 C C . VAL A 1 70 ? -7.974 -0.473 9.634 1.00 87.75 70 VAL A C 1
ATOM 560 O O . VAL A 1 70 ? -9.181 -0.505 9.855 1.00 87.75 70 VAL A O 1
ATOM 563 N N . ILE A 1 71 ? -7.115 0.132 10.458 1.00 85.12 71 ILE A N 1
ATOM 564 C CA . ILE A 1 71 ? -7.525 0.806 11.700 1.00 85.12 71 ILE A CA 1
ATOM 565 C C . ILE A 1 71 ? -8.520 1.935 11.405 1.00 85.12 71 ILE A C 1
ATOM 567 O O . ILE A 1 71 ? -9.590 1.963 12.004 1.00 85.12 71 ILE A O 1
ATOM 571 N N . ASP A 1 72 ? -8.211 2.818 10.454 1.00 87.25 72 ASP A N 1
ATOM 572 C CA . ASP A 1 72 ? -9.062 3.956 10.088 1.00 87.25 72 ASP A CA 1
ATOM 573 C C . ASP A 1 72 ? -10.418 3.495 9.524 1.00 87.25 72 ASP A C 1
ATOM 575 O O . ASP A 1 72 ? -11.448 4.114 9.781 1.00 87.25 72 ASP A O 1
ATOM 579 N N . PHE A 1 73 ? -10.450 2.383 8.782 1.00 85.81 73 PHE A N 1
ATOM 580 C CA . PHE A 1 73 ? -11.701 1.809 8.287 1.00 85.81 73 PHE A CA 1
ATOM 581 C C . PHE A 1 73 ? -12.561 1.251 9.429 1.00 85.81 73 PHE A C 1
ATOM 583 O O . PHE A 1 73 ? -13.756 1.542 9.516 1.00 85.81 73 PHE A O 1
ATOM 590 N N . TRP A 1 74 ? -11.974 0.453 10.319 1.00 80.75 74 TRP A N 1
ATOM 591 C CA . TRP A 1 74 ? -12.727 -0.252 11.357 1.00 80.75 74 TRP A CA 1
ATOM 592 C C . TRP A 1 74 ? -13.061 0.607 12.576 1.00 80.75 74 TRP A C 1
ATOM 594 O O . TRP A 1 74 ? -14.098 0.370 13.187 1.00 80.75 74 TRP A O 1
ATOM 604 N N . SER A 1 75 ? -12.276 1.642 12.879 1.00 82.81 75 SER A N 1
ATOM 605 C CA . SER A 1 75 ? -12.575 2.595 13.960 1.00 82.81 75 SER A CA 1
ATOM 606 C C . SER A 1 75 ? -13.903 3.331 13.758 1.00 82.81 75 SER A C 1
ATOM 608 O O . SER A 1 75 ? -14.554 3.718 14.721 1.00 82.81 75 SER A O 1
ATOM 610 N N . SER A 1 76 ? -14.350 3.475 12.506 1.00 82.56 76 SER A N 1
ATOM 611 C CA . SER A 1 76 ? -15.674 4.028 12.194 1.00 82.56 76 SER A CA 1
ATOM 612 C C . SER A 1 76 ? -16.840 3.075 12.505 1.00 82.56 76 SER A C 1
ATOM 614 O O . SER A 1 76 ? -17.990 3.508 12.538 1.00 82.56 76 SER A O 1
ATOM 616 N N . HIS A 1 77 ? -16.558 1.790 12.742 1.00 80.31 77 HIS A N 1
ATOM 617 C CA . HIS A 1 77 ? -17.556 0.745 12.983 1.00 80.31 77 HIS A CA 1
ATOM 618 C C . HIS A 1 77 ? -17.524 0.204 14.422 1.00 80.31 77 HIS A C 1
ATOM 620 O O . HIS A 1 77 ? -18.560 -0.233 14.920 1.00 80.31 77 HIS A O 1
ATOM 626 N N . ILE A 1 78 ? -16.354 0.195 15.071 1.00 76.75 78 ILE A N 1
ATOM 627 C CA . ILE A 1 78 ? -16.123 -0.360 16.414 1.00 76.75 78 ILE A CA 1
ATOM 628 C C . ILE A 1 78 ? -15.058 0.451 17.172 1.00 76.75 78 ILE A C 1
ATOM 630 O O . ILE A 1 78 ? -14.125 0.963 16.555 1.00 76.75 78 ILE A O 1
ATOM 634 N N . ASP A 1 79 ? -15.150 0.521 18.506 1.00 75.56 79 ASP A N 1
ATOM 635 C CA . ASP A 1 79 ? -14.051 1.052 19.326 1.00 75.56 79 ASP A CA 1
ATOM 636 C C . ASP A 1 79 ? -12.908 0.027 19.388 1.00 75.56 79 ASP A C 1
ATOM 638 O O . ASP A 1 79 ? -13.056 -1.084 19.903 1.00 75.56 79 ASP A O 1
ATOM 642 N N . LEU A 1 80 ? -11.761 0.394 18.818 1.00 72.00 80 LEU A N 1
ATOM 643 C CA . LEU A 1 80 ? -10.578 -0.461 18.740 1.00 72.00 80 LEU A CA 1
ATOM 644 C C . LEU A 1 80 ? -9.738 -0.440 20.028 1.00 72.00 80 LEU A C 1
ATOM 646 O O . LEU A 1 80 ? -8.888 -1.316 20.192 1.00 72.00 80 LEU A O 1
ATOM 650 N N . ASN A 1 81 ? -9.969 0.506 20.949 1.00 70.44 81 ASN A N 1
ATOM 651 C CA . ASN A 1 81 ? -9.238 0.570 22.221 1.00 70.44 81 ASN A CA 1
ATOM 652 C C . ASN A 1 81 ? -9.610 -0.579 23.167 1.00 70.44 81 ASN A C 1
ATOM 654 O O . ASN A 1 81 ? -8.772 -1.039 23.938 1.00 70.44 81 ASN A O 1
ATOM 658 N N . GLU A 1 82 ? -10.847 -1.072 23.088 1.00 62.59 82 GLU A N 1
ATOM 659 C CA . GLU A 1 82 ? -11.346 -2.157 23.943 1.00 62.59 82 GLU A CA 1
ATOM 660 C C . GLU A 1 82 ? -11.038 -3.563 23.395 1.00 62.59 82 GLU A C 1
ATOM 662 O O . GLU A 1 82 ? -11.378 -4.567 24.027 1.00 62.59 82 GLU A O 1
ATOM 667 N N . ARG A 1 83 ? -10.453 -3.649 22.191 1.00 64.31 83 ARG A N 1
ATOM 668 C CA . ARG A 1 83 ? -10.337 -4.885 21.401 1.00 64.31 83 ARG A CA 1
ATOM 669 C C . ARG A 1 83 ? -9.072 -4.908 20.530 1.00 64.31 83 ARG A C 1
ATOM 671 O O . ARG A 1 83 ? -9.135 -5.158 19.325 1.00 64.31 83 ARG A O 1
ATOM 678 N N . LEU A 1 84 ? -7.902 -4.635 21.104 1.00 66.00 84 LEU A N 1
ATOM 679 C CA . LEU A 1 84 ? -6.621 -4.623 20.370 1.00 66.00 84 LEU A CA 1
ATOM 680 C C . LEU A 1 84 ? -6.336 -5.952 19.638 1.00 66.00 84 LEU A C 1
ATOM 682 O O . LEU A 1 84 ? -5.773 -5.953 18.542 1.00 66.00 84 LEU A O 1
ATOM 686 N N . GLU A 1 85 ? -6.784 -7.079 20.194 1.00 63.53 85 GLU A N 1
ATOM 687 C CA . GLU A 1 85 ? -6.718 -8.417 19.595 1.00 63.53 85 GLU A CA 1
ATOM 688 C C . GLU A 1 85 ? -7.471 -8.527 18.259 1.00 63.53 85 GLU A C 1
ATOM 690 O O . GLU A 1 85 ? -7.129 -9.345 17.396 1.00 63.53 85 GLU A O 1
ATOM 695 N N . ILE A 1 86 ? -8.463 -7.662 18.039 1.00 67.00 86 ILE A N 1
ATOM 696 C CA . ILE A 1 86 ? -9.217 -7.615 16.792 1.00 67.00 86 ILE A CA 1
ATOM 697 C C . ILE A 1 86 ? -8.347 -7.033 15.670 1.00 67.00 86 ILE A C 1
ATOM 699 O O . ILE A 1 86 ? -8.491 -7.468 14.534 1.00 67.00 86 ILE A O 1
ATOM 703 N N . ILE A 1 87 ? -7.359 -6.171 15.943 1.00 66.06 87 ILE A N 1
ATOM 704 C CA . ILE A 1 87 ? -6.527 -5.547 14.893 1.00 66.06 87 ILE A CA 1
ATOM 705 C C . ILE A 1 87 ? -5.772 -6.594 14.063 1.00 66.06 87 ILE A C 1
ATOM 707 O O . ILE A 1 87 ? -5.756 -6.508 12.834 1.00 66.06 87 ILE A O 1
ATOM 711 N N . ALA A 1 88 ? -5.192 -7.616 14.701 1.00 65.12 88 ALA A N 1
ATOM 712 C CA . ALA A 1 88 ? -4.502 -8.698 13.990 1.00 65.12 88 ALA A CA 1
ATOM 713 C C . ALA A 1 88 ? -5.464 -9.513 13.104 1.00 65.12 88 ALA A C 1
ATOM 715 O O . ALA A 1 88 ? -5.119 -9.903 11.984 1.00 65.12 88 ALA A O 1
ATOM 716 N N . THR A 1 89 ? -6.691 -9.717 13.589 1.00 67.88 89 THR A N 1
ATOM 717 C CA . THR A 1 89 ? -7.765 -10.401 12.859 1.00 67.88 89 THR A CA 1
ATOM 718 C C . THR A 1 89 ? -8.238 -9.560 11.670 1.00 67.88 89 THR A C 1
ATOM 720 O O . THR A 1 89 ? -8.353 -10.063 10.554 1.00 67.88 89 THR A O 1
ATOM 723 N N . LEU A 1 90 ? -8.435 -8.258 11.869 1.00 67.31 90 LEU A N 1
ATOM 724 C CA . LEU A 1 90 ? -8.844 -7.312 10.831 1.00 67.31 90 LEU A CA 1
ATOM 725 C C . LEU A 1 90 ? -7.768 -7.116 9.766 1.00 67.31 90 LEU A C 1
ATOM 727 O O . LEU A 1 90 ? -8.097 -6.984 8.593 1.00 67.31 90 LEU A O 1
ATOM 731 N N . TYR A 1 91 ? -6.489 -7.150 10.144 1.00 64.50 91 TYR A N 1
ATOM 732 C CA . TYR A 1 91 ? -5.381 -7.130 9.190 1.00 64.50 91 TYR A CA 1
ATOM 733 C C . TYR A 1 91 ? -5.451 -8.318 8.222 1.00 64.50 91 TYR A C 1
ATOM 735 O O . TYR A 1 91 ? -5.255 -8.146 7.019 1.00 64.50 91 TYR A O 1
ATOM 743 N N . HIS A 1 92 ? -5.774 -9.511 8.735 1.00 66.25 92 HIS A N 1
ATOM 744 C CA . HIS A 1 92 ? -5.966 -10.709 7.914 1.00 66.25 92 HIS A CA 1
ATOM 745 C C . HIS A 1 92 ? -7.233 -10.646 7.056 1.00 66.25 92 HIS A C 1
ATOM 747 O O . HIS A 1 92 ? -7.198 -11.037 5.891 1.00 66.25 92 HIS A O 1
ATOM 753 N N . ILE A 1 93 ? -8.345 -10.158 7.615 1.00 68.62 93 ILE A N 1
ATOM 754 C CA . ILE A 1 93 ? -9.620 -10.017 6.892 1.00 68.62 93 ILE A CA 1
ATOM 755 C C . ILE A 1 93 ? -9.513 -8.955 5.783 1.00 68.62 93 ILE A C 1
ATOM 757 O O . ILE A 1 93 ? -10.120 -9.104 4.721 1.00 68.62 93 ILE A O 1
ATOM 761 N N . GLY A 1 94 ? -8.728 -7.900 6.004 1.00 65.00 94 GLY A N 1
ATOM 762 C CA . GLY A 1 94 ? -8.621 -6.747 5.118 1.00 65.00 94 GLY A CA 1
ATOM 763 C C . GLY A 1 94 ? -9.782 -5.758 5.289 1.00 65.00 94 GLY A C 1
ATOM 764 O O . GLY A 1 94 ? -10.312 -5.567 6.384 1.00 65.00 94 GLY A O 1
ATOM 765 N N . TYR A 1 95 ? -10.160 -5.094 4.195 1.00 59.75 95 TYR A N 1
ATOM 766 C CA . TYR A 1 95 ? -11.228 -4.090 4.146 1.00 59.75 95 TYR A CA 1
ATOM 767 C C . TYR A 1 95 ? -12.320 -4.497 3.137 1.00 59.75 95 TYR A C 1
ATOM 769 O O . TYR A 1 95 ? -12.021 -5.065 2.085 1.00 59.75 95 TYR A O 1
ATOM 777 N N . GLY A 1 96 ? -13.593 -4.226 3.448 1.00 61.81 96 GLY A N 1
ATOM 778 C CA . GLY A 1 96 ? -14.753 -4.639 2.643 1.00 61.81 96 GLY A CA 1
ATOM 779 C C . GLY A 1 96 ? -16.070 -4.530 3.419 1.00 61.81 96 GLY A C 1
ATOM 780 O O . GLY A 1 96 ? -16.069 -4.072 4.557 1.00 61.81 96 GLY A O 1
ATOM 781 N N . ILE A 1 97 ? -17.197 -4.944 2.821 1.00 57.59 97 ILE A N 1
ATOM 782 C CA . ILE A 1 97 ? -18.490 -4.974 3.530 1.00 57.59 97 ILE A CA 1
ATOM 783 C C . ILE A 1 97 ? -18.350 -5.921 4.732 1.00 57.59 97 ILE A C 1
ATOM 785 O O . ILE A 1 97 ? -18.061 -7.104 4.514 1.00 57.59 97 ILE A O 1
ATOM 789 N N . PRO A 1 98 ? -18.556 -5.446 5.976 1.00 57.69 98 PRO A N 1
ATOM 790 C CA . PRO A 1 98 ? -18.523 -6.307 7.148 1.00 57.69 98 PRO A CA 1
ATOM 791 C C . PRO A 1 98 ? -19.524 -7.449 6.962 1.00 57.69 98 PRO A C 1
ATOM 793 O O . PRO A 1 98 ? -20.723 -7.217 6.788 1.00 57.69 98 PRO A O 1
ATOM 796 N N . LYS A 1 99 ? -19.045 -8.699 6.948 1.00 59.12 99 LYS A N 1
ATOM 797 C CA . LYS A 1 99 ? -19.960 -9.844 6.918 1.00 59.12 99 LYS A CA 1
ATOM 798 C C . LYS A 1 99 ? -20.741 -9.850 8.226 1.00 59.12 99 LYS A C 1
ATOM 800 O O . LYS A 1 99 ? -20.153 -9.742 9.297 1.00 59.12 99 LYS A O 1
ATOM 805 N N . LYS A 1 100 ? -22.065 -9.999 8.131 1.00 53.41 100 LYS A N 1
ATOM 806 C CA . LYS A 1 100 ? -22.986 -9.915 9.277 1.00 53.41 100 LYS A CA 1
ATOM 807 C C . LYS A 1 100 ? -22.749 -11.001 10.344 1.00 53.41 100 LYS A C 1
ATOM 809 O O . LYS A 1 100 ? -23.330 -10.898 11.410 1.00 53.41 100 LYS A O 1
ATOM 814 N N . ASN A 1 101 ? -21.908 -12.000 10.057 1.00 50.06 101 ASN A N 1
ATOM 815 C CA . ASN A 1 101 ? -21.339 -12.970 10.992 1.00 50.06 101 ASN A CA 1
ATOM 816 C C . ASN A 1 101 ? -20.079 -13.609 10.368 1.00 50.06 101 ASN A C 1
ATOM 818 O O . ASN A 1 101 ? -20.073 -13.854 9.155 1.00 50.06 101 ASN A O 1
ATOM 822 N N . PRO A 1 102 ? -19.030 -13.923 11.149 1.00 48.75 102 PRO A N 1
ATOM 823 C CA . PRO A 1 102 ? -17.999 -14.853 10.713 1.00 48.75 102 PRO A CA 1
ATOM 824 C C . PRO A 1 102 ? -18.610 -16.259 10.675 1.00 48.75 102 PRO A C 1
ATOM 826 O O . PRO A 1 102 ? -18.710 -16.940 11.691 1.00 48.75 102 PRO A O 1
ATOM 829 N N . GLU A 1 103 ? -19.077 -16.695 9.508 1.00 48.41 103 GLU A N 1
ATOM 830 C CA . GLU A 1 103 ? -19.356 -18.115 9.303 1.00 48.41 103 GLU A CA 1
ATOM 831 C C . GLU A 1 103 ? -18.026 -18.851 9.128 1.00 48.41 103 GLU A C 1
ATOM 833 O O . GLU A 1 103 ? -17.139 -18.383 8.409 1.00 48.41 103 GLU A O 1
ATOM 838 N N . SER A 1 104 ? -17.883 -19.990 9.807 1.00 44.22 104 SER A N 1
ATOM 839 C CA . SER A 1 104 ? -16.768 -20.905 9.569 1.00 44.22 104 SER A CA 1
ATOM 840 C C . SER A 1 104 ? -16.719 -21.277 8.084 1.00 44.22 104 SER A C 1
ATOM 842 O O . SER A 1 104 ? -17.741 -21.607 7.477 1.00 44.22 104 SER A O 1
ATOM 844 N N . ASP A 1 105 ? -15.534 -21.185 7.477 1.00 42.09 105 ASP A N 1
ATOM 845 C CA . ASP A 1 105 ? -15.332 -21.674 6.116 1.00 42.09 105 ASP A CA 1
ATOM 846 C C . ASP A 1 105 ? -15.590 -23.188 6.127 1.00 42.09 105 ASP A C 1
ATOM 848 O O . ASP A 1 105 ? -14.953 -23.924 6.879 1.00 42.09 105 ASP A O 1
ATOM 852 N N . LYS A 1 106 ? -16.541 -23.668 5.317 1.00 45.88 106 LYS A N 1
ATOM 853 C CA . LYS A 1 106 ? -16.918 -25.093 5.216 1.00 45.88 106 LYS A CA 1
ATOM 854 C C . LYS A 1 106 ? -15.844 -25.953 4.535 1.00 45.88 106 LYS A C 1
ATOM 856 O O . LYS A 1 106 ? -16.156 -27.010 3.993 1.00 45.88 106 LYS A O 1
ATOM 861 N N . ARG A 1 107 ? -14.587 -25.517 4.528 1.00 45.53 107 ARG A N 1
ATOM 862 C CA . ARG A 1 107 ? -13.453 -26.310 4.056 1.00 45.53 107 ARG A CA 1
ATOM 863 C C . ARG A 1 107 ? -12.881 -27.105 5.223 1.00 45.53 107 ARG A C 1
ATOM 865 O O . ARG A 1 107 ? -11.852 -26.756 5.795 1.00 45.53 107 ARG A O 1
ATOM 872 N N . VAL A 1 108 ? -13.649 -28.138 5.565 1.00 42.56 108 VAL A N 1
ATOM 873 C CA . VAL A 1 108 ? -13.141 -29.443 6.009 1.00 42.56 108 VAL A CA 1
ATOM 874 C C . VAL A 1 108 ? -12.451 -30.106 4.819 1.00 42.56 108 VAL A C 1
ATOM 876 O O . VAL A 1 108 ? -12.972 -29.937 3.691 1.00 42.56 108 VAL A O 1
#

Foldseek 3Di:
DLFDQWQEDDLRDTLVLLLVLQVVVLDDPDPVDPCGNPPDDGSVNSNVSNVQCNDRVSVVSSLVSQLVVLCVQCVVPDPCVVPVVVSVVSSVVGDDDPDPDPDDDPPD

Organism: NCBI:txid1618445

Secondary structure (DSSP, 8-state):
-TTS--EETTTTEEHHHHHHHHHTTS--S-TT-TTPSPSS--HHHHHHHHHHHTSHHHHHHHHHHHHHHHHHHHHTTS-STT-HHHHHHHHHH-SSSPPSS-PPP---